Protein AF-A0A7J7JTA6-F1 (afdb_monomer)

Foldseek 3Di:
DQPLVVVVVQCPPPVCVPPDDDFADPLCAAVVLLSQLQNCCPPVVDQSVRSQVVSCVVVVHHHDPPVSSCCSNVDDD

Solvent-accessible surface area (backbone atoms only — not comparable to full-atom values): 4720 Å² total; per-residue (Å²): 134,60,71,65,56,53,54,53,56,54,63,67,37,78,91,33,72,86,61,81,88,86,75,69,58,96,81,51,40,53,73,29,43,48,55,51,30,50,41,36,35,78,73,67,70,39,55,48,67,59,33,48,51,53,46,21,65,75,68,76,52,73,73,75,53,60,74,54,52,51,42,54,68,71,48,84,130

InterPro domains:
  IPR000340 Dual specificity phosphatase, catalytic domain [PF00782] (5-73)
  IPR000387 Tyrosine-specific protein phosphatases domain [PS50056] (1-70)
  IPR016130 Protein-tyrosine phosphatase, active site [PS00383] (23-33)
  IPR029021 Protein-tyrosine phosphatase-like [G3DSA:3.90.190.10] (2-77)
  IPR029021 Protein-tyrosine phosphatase-like [SSF52799] (3-72)

Radius of gyration: 12.71 Å; Cα contacts (8 Å, |Δi|>4): 58; chains: 1; bounding box: 26×31×28 Å

Sequence (77 aa):
MLFAQEVKKFLKVPENRNAVVGVHCTHGLNRTGYLICKYLIEHENMDPEEAINLFNVCRGHDMERENYLAHLCNGTL

Structure (mmCIF, N/CA/C/O backbone):
data_AF-A0A7J7JTA6-F1
#
_entry.id   AF-A0A7J7JTA6-F1
#
loop_
_atom_site.group_PDB
_atom_site.id
_atom_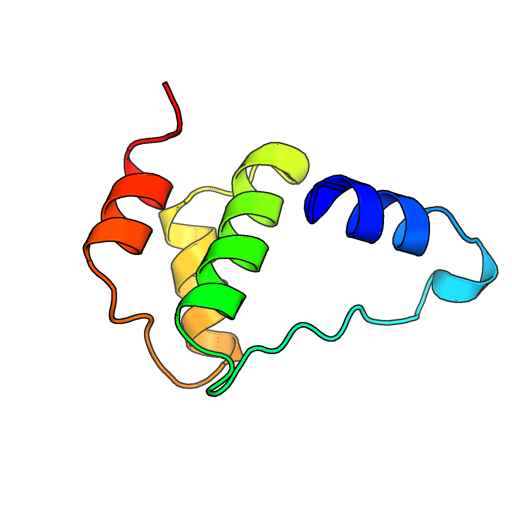site.type_symbol
_atom_site.label_atom_id
_atom_site.label_alt_id
_atom_site.label_comp_id
_atom_site.label_asym_id
_atom_site.label_entity_id
_atom_site.label_seq_id
_atom_site.pdbx_PDB_ins_code
_atom_site.Cartn_x
_atom_site.Cartn_y
_atom_site.Cartn_z
_atom_site.occupancy
_atom_site.B_iso_or_equiv
_atom_site.auth_seq_id
_atom_site.auth_comp_id
_atom_site.auth_asym_id
_atom_site.auth_atom_id
_atom_site.pdbx_PDB_model_num
ATOM 1 N N . MET A 1 1 ? -18.005 4.434 -4.851 1.00 56.22 1 MET A N 1
ATOM 2 C CA . MET A 1 1 ? -17.743 3.962 -3.476 1.00 56.22 1 MET A CA 1
ATOM 3 C C . MET A 1 1 ? -16.236 3.869 -3.315 1.00 56.22 1 MET A C 1
ATOM 5 O O . MET A 1 1 ? -15.604 3.284 -4.186 1.00 56.22 1 MET A O 1
ATOM 9 N N . LEU A 1 2 ? -15.646 4.556 -2.335 1.00 87.75 2 LEU A N 1
ATOM 10 C CA . LEU A 1 2 ? -14.184 4.672 -2.231 1.00 87.75 2 LEU A CA 1
ATOM 11 C C . LEU A 1 2 ? -13.592 3.395 -1.619 1.00 87.75 2 LEU A C 1
ATOM 13 O O . LEU A 1 2 ? -14.155 2.871 -0.663 1.00 87.75 2 LEU A O 1
ATOM 17 N N . PHE A 1 3 ? -12.447 2.926 -2.125 1.00 94.75 3 PHE A N 1
ATOM 18 C CA . PHE A 1 3 ? -11.755 1.721 -1.634 1.00 94.75 3 PHE A CA 1
ATOM 19 C C . PHE A 1 3 ? -11.636 1.691 -0.100 1.00 94.75 3 PHE A C 1
ATOM 21 O O . PHE A 1 3 ? -12.039 0.724 0.540 1.00 94.75 3 PHE A O 1
ATOM 28 N N . ALA A 1 4 ? -11.194 2.798 0.502 1.00 94.81 4 ALA A N 1
ATOM 29 C CA . ALA A 1 4 ? -11.050 2.912 1.949 1.00 94.81 4 ALA A CA 1
ATOM 30 C C . ALA A 1 4 ? -12.359 2.746 2.736 1.00 94.81 4 ALA A C 1
ATOM 32 O O . ALA A 1 4 ? -12.345 2.238 3.856 1.00 94.81 4 ALA A O 1
ATOM 33 N N . GLN A 1 5 ? -13.495 3.167 2.172 1.00 96.25 5 GLN A N 1
ATOM 34 C CA . GLN A 1 5 ? -14.795 2.981 2.817 1.00 96.25 5 GLN A CA 1
ATOM 35 C C . GLN A 1 5 ? -15.156 1.497 2.877 1.00 96.25 5 GLN A C 1
ATOM 37 O O . GLN A 1 5 ? -15.665 1.048 3.900 1.00 96.25 5 GLN A O 1
ATOM 42 N N . GLU A 1 6 ? -14.853 0.736 1.827 1.00 96.88 6 GLU A N 1
ATOM 43 C CA . GLU A 1 6 ? -15.126 -0.703 1.788 1.00 96.88 6 GLU A CA 1
ATOM 44 C C . GLU A 1 6 ? -14.225 -1.488 2.729 1.00 96.88 6 GLU A C 1
ATOM 46 O O . GLU A 1 6 ? -14.723 -2.323 3.481 1.00 96.88 6 GLU A O 1
ATOM 51 N N . VAL A 1 7 ? -12.934 -1.148 2.782 1.00 96.94 7 VAL A N 1
ATOM 52 C CA . VAL A 1 7 ? -12.009 -1.732 3.763 1.00 96.94 7 VAL A CA 1
ATOM 53 C C . VAL A 1 7 ? -12.510 -1.468 5.186 1.00 96.94 7 VAL A C 1
ATOM 55 O O . VAL A 1 7 ? -12.691 -2.401 5.964 1.00 96.94 7 VAL A O 1
ATOM 58 N N . LYS A 1 8 ? -12.849 -0.215 5.521 1.00 95.62 8 LYS A N 1
ATOM 59 C CA . LYS A 1 8 ? -13.350 0.140 6.861 1.00 95.62 8 LYS A CA 1
ATOM 60 C C . LYS A 1 8 ? -14.677 -0.535 7.199 1.00 95.62 8 LYS A C 1
ATOM 62 O O . LYS A 1 8 ? -14.883 -0.907 8.350 1.00 95.62 8 LYS A O 1
ATOM 67 N N . LYS A 1 9 ? -15.593 -0.675 6.236 1.00 96.31 9 LYS A N 1
ATOM 68 C CA . LYS A 1 9 ? -16.848 -1.414 6.442 1.00 96.31 9 LYS A CA 1
ATOM 69 C C . LYS A 1 9 ? -16.567 -2.881 6.740 1.00 96.31 9 LYS A C 1
ATOM 71 O O . LYS A 1 9 ? -17.108 -3.391 7.712 1.00 96.31 9 LYS A O 1
ATOM 76 N N . PHE A 1 10 ? -15.701 -3.524 5.955 1.00 96.94 10 PHE A N 1
ATOM 77 C CA . PHE A 1 10 ? -15.329 -4.922 6.152 1.00 96.94 10 PHE A CA 1
ATOM 78 C C . PHE A 1 10 ? -14.709 -5.161 7.535 1.00 96.94 10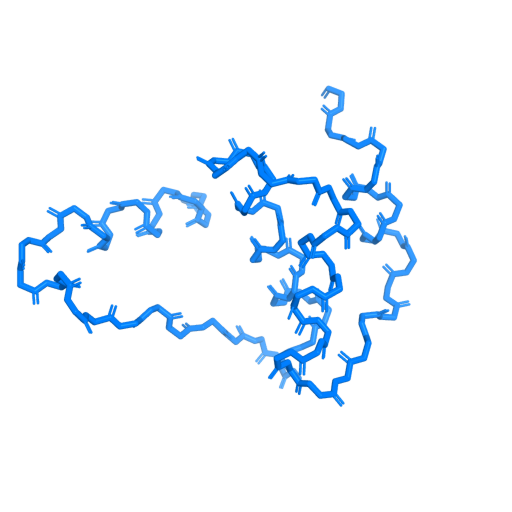 PHE A C 1
ATOM 80 O O . PHE A 1 10 ? -15.128 -6.082 8.232 1.00 96.94 10 PHE A O 1
ATOM 87 N N . LEU A 1 11 ? -13.774 -4.300 7.957 1.00 95.00 11 LEU A N 1
ATOM 88 C CA . LEU A 1 11 ? -13.070 -4.414 9.242 1.00 95.00 11 LEU A CA 1
ATOM 89 C C . LEU A 1 11 ? -13.958 -4.132 10.467 1.00 95.00 11 LEU A C 1
ATOM 91 O O . LEU A 1 11 ? -13.639 -4.564 11.571 1.00 95.00 11 LEU A O 1
ATOM 95 N N . LYS A 1 12 ? -15.074 -3.410 10.300 1.00 96.19 12 LYS A N 1
ATOM 96 C CA . LYS A 1 12 ? -16.026 -3.120 11.388 1.00 96.19 12 LYS A CA 1
ATOM 97 C C . LYS A 1 12 ? -16.946 -4.294 11.730 1.00 96.19 12 LYS A C 1
ATOM 99 O O . LYS A 1 12 ? -17.610 -4.242 12.762 1.00 96.19 12 LYS A O 1
ATOM 104 N N . VAL A 1 13 ? -17.012 -5.317 10.880 1.00 97.69 13 VAL A N 1
ATOM 105 C CA . VAL A 1 13 ? -17.839 -6.511 11.093 1.00 97.69 13 VAL A CA 1
ATOM 106 C C . VAL A 1 13 ? -17.141 -7.421 12.118 1.00 97.69 13 VAL A C 1
ATOM 108 O O . VAL A 1 13 ? -16.028 -7.875 11.843 1.00 97.69 13 VAL A O 1
ATOM 111 N N . PRO A 1 14 ? -17.736 -7.696 13.297 1.00 96.69 14 PRO A N 1
ATOM 112 C CA . PRO A 1 14 ? -17.093 -8.486 14.354 1.00 96.69 14 PRO A CA 1
ATOM 113 C C . PRO A 1 14 ? -16.622 -9.874 13.906 1.00 96.69 14 PRO A C 1
ATOM 115 O O . PRO A 1 14 ? -15.573 -10.343 14.348 1.00 96.69 14 PRO A O 1
ATOM 118 N N . GLU A 1 15 ? -17.366 -10.507 13.003 1.00 97.38 15 GLU A N 1
ATOM 119 C CA . GLU A 1 15 ? -17.074 -11.820 12.426 1.00 97.38 15 GLU A CA 1
ATOM 120 C C . GLU A 1 15 ? -15.800 -11.804 11.565 1.00 97.38 15 GLU A C 1
ATOM 122 O O . GLU A 1 15 ? -15.128 -12.824 11.427 1.00 97.38 15 GLU A O 1
ATOM 127 N N . ASN A 1 16 ? -15.416 -10.634 11.046 1.00 97.31 16 ASN A N 1
ATOM 128 C CA . ASN A 1 16 ? -14.231 -10.445 10.211 1.00 97.31 16 ASN A CA 1
ATOM 129 C C . ASN A 1 16 ? -12.970 -10.094 11.012 1.00 97.31 16 ASN A C 1
ATOM 131 O O . ASN A 1 16 ? -11.939 -9.820 10.403 1.00 97.31 16 ASN A O 1
ATOM 135 N N . ARG A 1 17 ? -13.004 -10.109 12.354 1.00 93.06 17 ARG A N 1
ATOM 136 C CA . ARG A 1 17 ? -11.876 -9.684 13.211 1.00 93.06 17 ARG A CA 1
ATOM 137 C C . ARG A 1 17 ? -10.525 -10.308 12.830 1.00 93.06 17 ARG A C 1
ATOM 139 O O . ARG A 1 17 ? -9.508 -9.637 12.945 1.00 93.06 17 ARG A O 1
ATOM 146 N N . ASN A 1 18 ? -10.529 -11.565 12.387 1.00 94.62 18 ASN A N 1
ATOM 147 C CA . ASN A 1 18 ? -9.328 -12.300 11.968 1.00 94.62 18 ASN A CA 1
ATOM 148 C C . ASN A 1 18 ? -9.307 -12.603 10.458 1.00 94.62 18 ASN A C 1
ATOM 150 O O . ASN A 1 18 ? -8.470 -13.375 9.994 1.00 94.62 18 ASN A O 1
ATOM 154 N N . ALA A 1 19 ? -10.257 -12.057 9.697 1.00 97.00 19 ALA A N 1
ATOM 155 C CA . ALA A 1 19 ? -10.302 -12.218 8.254 1.00 97.00 19 ALA A CA 1
ATOM 156 C C . ALA A 1 19 ? -9.339 -11.235 7.577 1.00 97.00 19 ALA A C 1
ATOM 158 O O . ALA A 1 19 ? -9.004 -10.182 8.119 1.00 97.00 19 ALA A O 1
ATOM 159 N N . VAL A 1 20 ? -8.921 -11.570 6.359 1.00 96.19 20 VAL A N 1
ATOM 160 C CA . VAL A 1 20 ? -8.029 -10.733 5.550 1.00 96.19 20 VAL A CA 1
ATOM 161 C C . VAL A 1 20 ? -8.782 -10.120 4.376 1.00 96.19 20 VAL A C 1
ATOM 163 O O . VAL A 1 20 ? -9.653 -10.755 3.780 1.00 96.19 20 VAL A O 1
ATOM 166 N N . VAL A 1 21 ? -8.414 -8.893 4.007 1.00 97.19 21 VAL A N 1
ATOM 167 C CA . VAL A 1 21 ? -8.898 -8.254 2.779 1.00 97.19 21 VAL A CA 1
ATOM 168 C C . VAL A 1 21 ? -7.927 -8.579 1.649 1.00 97.19 21 VAL A C 1
ATOM 170 O O . VAL A 1 21 ? -6.829 -8.032 1.578 1.00 97.19 21 VAL A O 1
ATOM 173 N N . GLY A 1 22 ? -8.337 -9.474 0.752 1.00 97.38 22 GLY A N 1
ATOM 174 C CA . GLY A 1 22 ? -7.607 -9.740 -0.484 1.00 97.38 22 GLY A CA 1
ATOM 175 C C . GLY A 1 22 ? -7.856 -8.634 -1.507 1.00 97.38 22 GLY A C 1
ATOM 176 O O . GLY A 1 22 ? -9.002 -8.367 -1.864 1.00 97.38 22 GLY A O 1
ATOM 177 N N . VAL A 1 23 ? -6.794 -8.005 -2.010 1.00 97.94 23 VAL A N 1
ATOM 178 C CA . VAL A 1 23 ? -6.887 -6.954 -3.034 1.00 97.94 23 VAL A CA 1
ATOM 179 C C . VAL A 1 23 ? -6.132 -7.406 -4.273 1.00 97.94 23 VAL A C 1
ATOM 181 O O . VAL A 1 23 ? -4.955 -7.750 -4.202 1.00 97.94 23 VAL A O 1
ATOM 184 N N . HIS A 1 24 ? -6.783 -7.364 -5.433 1.00 97.81 24 HIS A N 1
ATOM 185 C CA . HIS A 1 24 ? -6.138 -7.697 -6.697 1.00 97.81 24 HIS A CA 1
ATOM 186 C C . HIS A 1 24 ? -6.536 -6.726 -7.810 1.00 97.81 24 HIS A C 1
ATOM 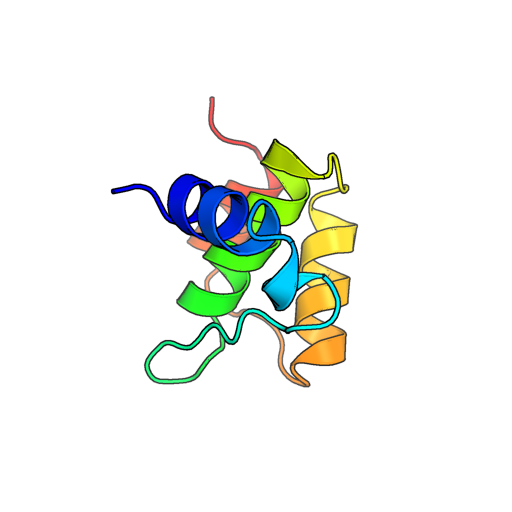188 O O . HIS A 1 24 ? -7.540 -6.021 -7.749 1.00 97.81 24 HIS A O 1
ATOM 194 N N . CYS A 1 25 ? -5.709 -6.699 -8.848 1.00 95.88 25 CYS A N 1
ATOM 195 C CA . CYS A 1 25 ? -6.053 -6.134 -10.145 1.00 95.88 25 CYS A CA 1
ATOM 196 C C . CYS A 1 25 ? -5.750 -7.201 -11.206 1.00 95.88 25 CYS A C 1
ATOM 198 O O . CYS A 1 25 ? -5.951 -8.382 -10.938 1.00 95.88 25 CYS A O 1
ATOM 200 N N . THR A 1 26 ? -5.252 -6.831 -12.387 1.00 97.19 26 THR A N 1
ATOM 201 C CA . THR A 1 26 ? -4.806 -7.823 -13.383 1.00 97.19 26 THR A CA 1
ATOM 202 C C . THR A 1 26 ? -3.519 -8.532 -12.942 1.00 97.19 26 THR A C 1
ATOM 204 O O . THR A 1 26 ? -3.457 -9.750 -12.975 1.00 97.19 26 THR A O 1
ATOM 207 N N . HIS A 1 27 ? -2.512 -7.783 -12.474 1.00 95.50 27 HIS A N 1
ATOM 208 C CA . HIS A 1 27 ? -1.205 -8.336 -12.065 1.00 95.50 27 HIS A CA 1
ATOM 209 C C . HIS A 1 27 ? -0.959 -8.277 -10.549 1.00 95.50 27 HIS A C 1
ATOM 211 O O . HIS A 1 27 ? 0.072 -8.730 -10.053 1.00 95.50 27 HIS A O 1
ATOM 217 N N . GLY A 1 28 ? -1.881 -7.665 -9.801 1.00 96.44 28 GLY A N 1
ATOM 218 C CA . GLY A 1 28 ? -1.731 -7.487 -8.356 1.00 96.44 28 GLY A CA 1
ATOM 219 C C . GLY A 1 28 ? -0.518 -6.640 -7.956 1.00 96.44 28 GLY A C 1
ATOM 220 O O . GLY A 1 28 ? 0.016 -6.860 -6.880 1.00 96.44 28 GLY A O 1
ATOM 221 N N . LEU A 1 29 ? -0.046 -5.742 -8.832 1.00 98.12 29 LEU A N 1
ATOM 222 C CA . LEU A 1 29 ? 1.155 -4.929 -8.606 1.00 98.12 29 LEU A CA 1
ATOM 223 C C . LEU A 1 29 ? 0.785 -3.448 -8.488 1.00 98.12 29 LEU A C 1
ATOM 225 O O . LEU A 1 29 ? 0.413 -2.994 -7.420 1.00 98.12 29 LEU A O 1
ATOM 229 N N . ASN A 1 30 ? 0.747 -2.712 -9.599 1.00 98.19 30 ASN A N 1
ATOM 230 C CA . ASN A 1 30 ? 0.650 -1.249 -9.572 1.00 98.19 30 ASN A CA 1
ATOM 231 C C . ASN A 1 30 ? -0.647 -0.676 -8.959 1.00 98.19 30 ASN A C 1
ATOM 233 O O . ASN A 1 30 ? -0.597 0.098 -8.013 1.00 98.19 30 ASN A O 1
ATOM 237 N N . ARG A 1 31 ? -1.832 -1.045 -9.472 1.00 98.06 31 ARG A N 1
ATOM 238 C CA . ARG A 1 31 ? -3.115 -0.525 -8.935 1.00 98.06 31 ARG A CA 1
ATOM 239 C C . ARG A 1 31 ? -3.417 -1.061 -7.534 1.00 98.06 31 ARG A C 1
ATOM 241 O O . ARG A 1 31 ? -4.004 -0.356 -6.723 1.00 98.06 31 ARG A O 1
ATOM 248 N N . THR A 1 32 ? -3.033 -2.311 -7.280 1.00 98.44 32 THR A N 1
ATOM 249 C CA . THR A 1 32 ? -3.199 -2.966 -5.979 1.00 98.44 32 THR A CA 1
ATOM 250 C C . THR A 1 32 ? -2.338 -2.281 -4.927 1.00 98.44 32 THR A C 1
ATOM 252 O O . THR A 1 32 ? -2.878 -1.819 -3.928 1.00 98.44 32 THR A O 1
ATOM 255 N N . GLY A 1 33 ? -1.038 -2.152 -5.190 1.00 98.31 33 GLY A N 1
ATOM 256 C CA . GLY A 1 33 ? -0.100 -1.475 -4.307 1.00 98.31 33 GLY A CA 1
ATOM 257 C C . GLY A 1 33 ? -0.492 -0.025 -4.079 1.00 98.31 33 GLY A C 1
ATOM 258 O O . GLY A 1 33 ? -0.606 0.379 -2.933 1.00 98.31 33 GLY A O 1
ATOM 259 N N . TYR A 1 34 ? -0.867 0.717 -5.128 1.00 98.12 34 TYR A N 1
ATOM 260 C CA . TYR A 1 34 ? -1.334 2.095 -4.959 1.00 98.12 34 TYR A CA 1
ATOM 261 C C . TYR A 1 34 ? -2.491 2.216 -3.957 1.00 98.12 34 TYR A C 1
ATOM 263 O O . TYR A 1 34 ? -2.432 3.047 -3.057 1.00 98.12 34 TYR A O 1
ATOM 271 N N . LEU A 1 35 ? -3.534 1.387 -4.082 1.00 97.81 35 LEU A N 1
ATOM 272 C CA . LEU A 1 35 ? -4.687 1.452 -3.179 1.00 97.81 35 LEU A CA 1
AT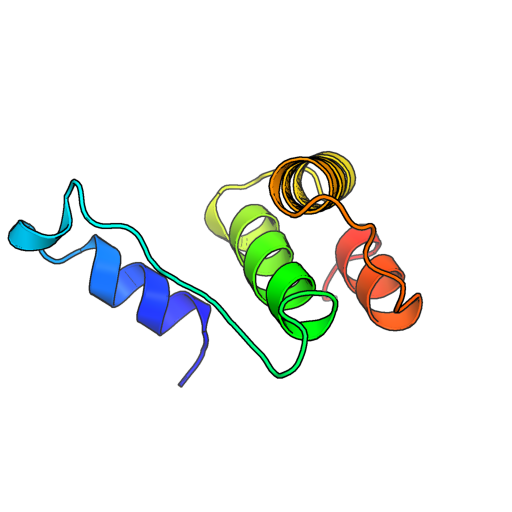OM 273 C C . LEU A 1 35 ? -4.348 1.006 -1.751 1.00 97.81 35 LEU A C 1
ATOM 275 O O . LEU A 1 35 ? -4.840 1.616 -0.803 1.00 97.81 35 LEU A O 1
ATOM 279 N N . ILE A 1 36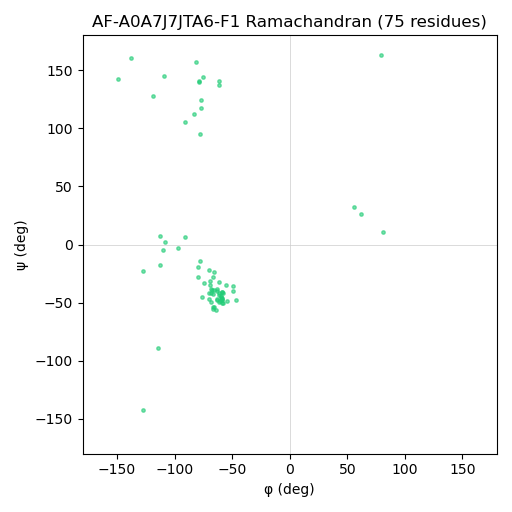 ? -3.512 -0.025 -1.595 1.00 98.25 36 ILE A N 1
ATOM 280 C CA . ILE A 1 36 ? -3.068 -0.505 -0.279 1.00 98.25 36 ILE A CA 1
ATOM 281 C C . ILE A 1 36 ? -2.185 0.546 0.398 1.00 98.25 36 ILE A C 1
ATOM 283 O O . ILE A 1 36 ? -2.503 0.970 1.504 1.00 98.25 36 ILE A O 1
ATOM 287 N N . CYS A 1 37 ? -1.125 1.014 -0.266 1.00 98.06 37 CYS A N 1
ATOM 288 C CA . CYS A 1 37 ? -0.214 2.016 0.283 1.00 98.06 37 CYS A CA 1
ATOM 289 C C . CYS A 1 37 ? -0.964 3.309 0.614 1.00 98.06 37 CYS A C 1
ATOM 291 O O . CYS A 1 37 ? -0.817 3.827 1.714 1.00 98.06 37 CYS A O 1
ATOM 293 N N . LYS A 1 38 ? -1.847 3.787 -0.276 1.00 96.94 38 LYS A N 1
ATOM 294 C CA . LYS A 1 38 ? -2.670 4.973 -0.004 1.00 96.94 38 LYS A CA 1
ATOM 295 C C . LYS A 1 38 ? -3.551 4.798 1.236 1.00 96.94 38 LYS A C 1
ATOM 297 O O . LYS A 1 38 ? -3.661 5.724 2.030 1.00 96.94 38 LYS A O 1
ATOM 302 N N . TYR A 1 39 ? -4.151 3.621 1.426 1.00 97.19 39 TYR A N 1
ATOM 303 C CA . TYR A 1 39 ? -4.927 3.325 2.632 1.00 97.19 39 TYR A CA 1
ATOM 304 C C . TYR A 1 39 ? -4.056 3.363 3.896 1.00 97.19 39 TYR A C 1
ATOM 306 O O . TYR A 1 39 ? -4.445 3.992 4.876 1.00 97.19 39 TYR A O 1
ATOM 314 N N . LEU A 1 40 ? -2.879 2.730 3.869 1.00 97.50 40 LEU A N 1
ATOM 315 C CA . LEU A 1 40 ? -1.952 2.720 5.005 1.00 97.50 40 LEU A CA 1
ATOM 316 C C . LEU A 1 40 ? -1.485 4.139 5.366 1.00 97.50 40 LEU A C 1
ATOM 318 O O . LEU A 1 40 ? -1.479 4.501 6.539 1.00 97.50 40 LEU A O 1
AT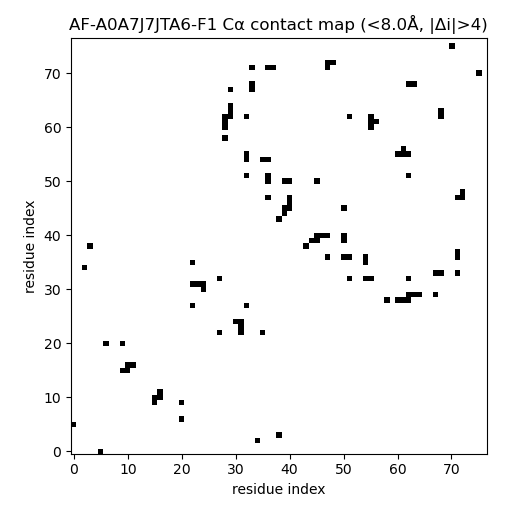OM 322 N N . ILE A 1 41 ? -1.184 4.968 4.366 1.00 97.12 41 ILE A N 1
ATOM 323 C CA . ILE A 1 41 ? -0.762 6.359 4.565 1.00 97.12 41 ILE A CA 1
ATOM 324 C C . ILE A 1 41 ? -1.909 7.201 5.143 1.00 97.12 41 ILE A C 1
ATOM 326 O O . ILE A 1 41 ? -1.772 7.809 6.200 1.00 97.12 41 ILE A O 1
ATOM 330 N N . GLU A 1 42 ? -3.071 7.225 4.482 1.00 95.56 42 GLU A N 1
ATOM 331 C CA . GLU A 1 42 ? -4.158 8.155 4.826 1.00 95.56 42 GLU A CA 1
ATOM 332 C C . GLU A 1 42 ? -4.997 7.719 6.038 1.00 95.56 42 GLU A C 1
ATOM 334 O O . GLU A 1 42 ? -5.756 8.523 6.591 1.00 95.56 42 GLU A O 1
ATOM 339 N N . HIS A 1 43 ? -4.958 6.440 6.423 1.00 95.25 43 HIS A N 1
ATOM 340 C CA . HIS A 1 43 ? -5.839 5.901 7.466 1.00 95.25 43 HIS A CA 1
ATOM 341 C C . HIS A 1 43 ? -5.132 5.157 8.587 1.00 95.25 43 HIS A C 1
ATOM 343 O O . HIS A 1 43 ? -5.693 5.105 9.679 1.00 95.25 43 HIS A O 1
ATOM 349 N N . GLU A 1 44 ? -3.922 4.656 8.352 1.00 95.56 44 GLU A N 1
ATOM 350 C CA . GLU A 1 44 ? -3.089 4.044 9.390 1.00 95.56 44 GLU A CA 1
ATOM 351 C C . GLU A 1 44 ? -1.882 4.936 9.759 1.00 95.56 44 GLU A C 1
ATOM 353 O O . GLU A 1 44 ? -1.102 4.575 10.634 1.00 95.56 44 GLU A O 1
ATOM 358 N N . ASN A 1 45 ? -1.765 6.133 9.156 1.00 96.00 45 ASN A N 1
ATOM 359 C CA . ASN A 1 45 ? -0.687 7.114 9.365 1.00 96.00 45 ASN A CA 1
ATOM 360 C C . ASN A 1 45 ? 0.725 6.555 9.118 1.00 96.00 45 ASN A C 1
ATOM 362 O O . ASN A 1 45 ? 1.680 6.965 9.776 1.00 96.00 45 ASN A O 1
ATOM 366 N N . MET A 1 46 ? 0.855 5.606 8.190 1.00 97.69 46 MET A N 1
ATOM 367 C CA . MET A 1 46 ? 2.149 5.047 7.799 1.00 97.69 46 MET A CA 1
ATOM 368 C C . MET A 1 46 ? 2.926 6.029 6.916 1.00 97.69 46 MET A C 1
ATOM 370 O O . MET A 1 46 ? 2.333 6.717 6.080 1.00 97.69 46 MET A O 1
ATOM 374 N N . ASP A 1 47 ? 4.250 6.070 7.068 1.00 97.62 47 ASP A N 1
ATOM 375 C CA . ASP A 1 47 ? 5.109 6.827 6.159 1.00 97.62 47 ASP A CA 1
ATOM 376 C C . ASP A 1 47 ? 4.988 6.284 4.714 1.00 97.62 47 ASP A C 1
ATOM 378 O O . ASP A 1 47 ? 4.892 5.064 4.526 1.00 97.62 47 ASP A O 1
ATOM 382 N N . PRO A 1 48 ? 4.968 7.140 3.673 1.00 97.81 48 PRO A N 1
ATOM 383 C CA . PRO A 1 48 ? 4.832 6.674 2.298 1.00 97.81 48 PRO A CA 1
ATOM 384 C C . PRO A 1 48 ? 5.913 5.692 1.841 1.00 97.81 48 PRO A C 1
ATOM 386 O O . PRO A 1 48 ? 5.589 4.721 1.155 1.00 97.81 48 PRO A O 1
ATOM 389 N N . GLU A 1 49 ? 7.175 5.925 2.202 1.00 97.56 49 GLU A N 1
ATOM 390 C CA . GLU A 1 49 ? 8.285 5.049 1.826 1.00 97.56 49 GLU A CA 1
ATOM 391 C C . GLU A 1 49 ? 8.172 3.703 2.549 1.00 97.56 49 GLU A C 1
ATOM 393 O O . GLU A 1 49 ? 8.323 2.649 1.925 1.00 97.56 49 GLU A O 1
ATOM 398 N N . GLU A 1 50 ? 7.805 3.724 3.834 1.00 98.50 50 GLU A N 1
ATOM 399 C CA . GLU A 1 50 ? 7.528 2.511 4.608 1.00 98.50 50 GLU A CA 1
ATOM 400 C C . GLU A 1 50 ? 6.378 1.696 3.993 1.00 98.50 50 GLU A C 1
ATOM 402 O O . GLU A 1 50 ? 6.517 0.489 3.782 1.00 98.50 50 GLU A O 1
ATOM 407 N N . ALA A 1 51 ? 5.269 2.346 3.627 1.00 98.50 51 ALA A N 1
ATOM 408 C CA . ALA A 1 51 ? 4.111 1.685 3.030 1.00 98.50 51 ALA A CA 1
ATOM 409 C C . ALA A 1 51 ? 4.434 1.041 1.673 1.00 98.50 51 ALA A C 1
ATOM 411 O O . ALA A 1 51 ? 3.953 -0.058 1.374 1.00 98.50 51 ALA A O 1
ATOM 412 N N . ILE A 1 52 ? 5.235 1.716 0.843 1.00 98.56 52 ILE A N 1
ATOM 413 C CA . ILE A 1 52 ? 5.679 1.205 -0.460 1.00 98.56 52 ILE A CA 1
ATOM 414 C C . ILE A 1 52 ? 6.624 0.017 -0.269 1.00 98.56 52 ILE A C 1
ATOM 416 O O . ILE A 1 52 ? 6.399 -1.038 -0.867 1.00 98.56 52 ILE A O 1
ATOM 420 N N . ASN A 1 53 ? 7.636 0.151 0.593 1.00 98.62 53 ASN A N 1
ATOM 421 C CA . ASN A 1 53 ? 8.589 -0.924 0.862 1.00 98.62 53 ASN A CA 1
ATOM 422 C C . ASN A 1 53 ? 7.899 -2.155 1.451 1.00 98.62 53 ASN A C 1
ATOM 424 O O . ASN A 1 53 ? 8.153 -3.272 1.000 1.00 98.62 53 ASN A O 1
ATOM 428 N N . LEU A 1 54 ? 6.976 -1.967 2.398 1.00 98.75 54 LEU A N 1
ATOM 429 C CA . LEU A 1 54 ? 6.207 -3.063 2.978 1.00 98.75 54 LEU A CA 1
ATOM 430 C C . LEU A 1 54 ? 5.410 -3.818 1.907 1.00 98.75 54 LEU A C 1
ATOM 432 O O . LEU A 1 54 ? 5.451 -5.051 1.866 1.00 98.75 54 LEU A O 1
ATOM 436 N N . PHE A 1 55 ? 4.712 -3.097 1.023 1.00 98.69 55 PHE A N 1
ATOM 437 C CA . PHE A 1 55 ? 3.972 -3.717 -0.075 1.00 98.69 55 PHE A CA 1
ATOM 438 C C . PHE A 1 55 ? 4.902 -4.481 -1.024 1.00 98.69 55 PHE A C 1
ATOM 440 O O . PHE A 1 55 ? 4.631 -5.646 -1.313 1.00 98.69 55 PHE A O 1
ATOM 447 N N . ASN A 1 56 ? 5.995 -3.860 -1.473 1.00 98.56 56 ASN A N 1
ATOM 448 C CA . ASN A 1 56 ? 6.945 -4.458 -2.413 1.00 98.56 56 ASN A CA 1
ATOM 449 C C . ASN A 1 56 ? 7.551 -5.756 -1.856 1.00 98.56 56 ASN A C 1
ATOM 451 O O . ASN A 1 56 ? 7.517 -6.793 -2.525 1.00 98.56 56 ASN A O 1
ATOM 455 N N . VAL A 1 57 ? 8.013 -5.730 -0.598 1.00 98.56 57 VAL A N 1
ATOM 456 C CA . VAL A 1 57 ? 8.575 -6.900 0.096 1.00 98.56 57 VAL A CA 1
ATOM 457 C C . VAL A 1 57 ? 7.540 -8.017 0.216 1.00 98.56 57 VAL A C 1
ATOM 459 O O . VAL A 1 57 ? 7.823 -9.157 -0.148 1.00 98.56 57 VAL A O 1
ATOM 462 N N . CYS A 1 58 ? 6.324 -7.709 0.676 1.00 98.19 58 CYS A N 1
ATOM 463 C CA . CYS A 1 58 ? 5.281 -8.724 0.848 1.00 98.19 58 CYS A CA 1
ATOM 464 C C . CYS A 1 58 ? 4.769 -9.275 -0.490 1.00 98.19 58 CYS A C 1
ATOM 466 O O . CYS A 1 58 ? 4.367 -10.435 -0.574 1.00 98.19 58 CYS A O 1
ATOM 468 N N . ARG A 1 59 ? 4.762 -8.452 -1.546 1.00 98.12 59 ARG A N 1
ATOM 469 C CA . ARG A 1 59 ? 4.309 -8.847 -2.882 1.00 98.12 59 ARG A CA 1
ATOM 470 C C . ARG A 1 59 ? 5.367 -9.639 -3.651 1.00 98.12 59 ARG A C 1
ATOM 472 O O . ARG A 1 59 ? 4.985 -10.432 -4.518 1.00 98.12 59 ARG A O 1
ATOM 479 N N . GLY A 1 60 ? 6.648 -9.406 -3.367 1.00 98.06 60 GLY A N 1
ATOM 480 C CA . GLY A 1 60 ? 7.799 -9.984 -4.065 1.00 98.06 60 GLY A CA 1
ATOM 481 C C . GLY A 1 60 ? 8.163 -9.287 -5.383 1.00 98.06 60 GLY A C 1
ATOM 482 O O . GLY A 1 60 ? 8.948 -9.832 -6.153 1.00 98.06 60 GLY A O 1
ATOM 483 N N . HIS A 1 61 ? 7.573 -8.122 -5.666 1.00 97.69 61 HIS A N 1
ATOM 484 C CA . HIS A 1 61 ? 7.852 -7.307 -6.851 1.00 97.69 61 HIS A CA 1
ATOM 485 C C . HIS A 1 61 ? 7.645 -5.831 -6.526 1.00 97.69 61 HIS A C 1
ATOM 487 O O . HIS A 1 61 ? 6.674 -5.484 -5.848 1.00 97.69 61 HIS A O 1
ATOM 493 N N . ASP A 1 62 ? 8.497 -4.979 -7.087 1.00 98.50 62 ASP A N 1
ATOM 494 C CA . ASP A 1 62 ? 8.417 -3.539 -6.877 1.00 98.50 62 ASP A CA 1
ATOM 495 C C . ASP A 1 62 ? 7.328 -2.905 -7.741 1.00 98.50 62 ASP A C 1
ATOM 497 O O . ASP A 1 62 ? 7.130 -3.273 -8.901 1.00 98.50 62 ASP A O 1
ATOM 501 N N . MET A 1 63 ? 6.602 -1.932 -7.188 1.00 98.25 63 MET A N 1
ATOM 502 C CA . MET A 1 63 ? 5.747 -1.076 -8.008 1.00 98.25 63 MET A CA 1
ATOM 503 C C . MET A 1 63 ? 6.581 -0.289 -9.025 1.00 98.25 63 MET A C 1
ATOM 505 O O . MET A 1 63 ? 7.607 0.290 -8.694 1.00 98.25 63 MET A O 1
ATOM 509 N N . GLU A 1 64 ? 6.084 -0.204 -10.257 1.00 97.19 64 GLU A N 1
ATOM 510 C CA . GLU A 1 64 ? 6.832 0.342 -11.401 1.00 97.19 64 GLU A CA 1
ATOM 511 C C . GLU A 1 64 ? 6.243 1.666 -11.907 1.00 97.19 64 GLU A C 1
ATOM 513 O O . GLU A 1 64 ? 6.862 2.392 -12.680 1.00 97.19 64 GLU A O 1
ATOM 518 N N . ARG A 1 65 ? 4.991 1.976 -11.544 1.00 97.69 65 ARG A N 1
ATOM 519 C CA . ARG A 1 65 ? 4.304 3.176 -12.039 1.00 97.69 65 ARG A CA 1
ATOM 520 C C . ARG A 1 65 ? 4.789 4.405 -11.285 1.00 97.69 65 ARG A C 1
ATOM 522 O O . ARG A 1 65 ? 4.236 4.757 -10.246 1.00 97.69 65 ARG A O 1
ATOM 529 N N . GLU A 1 66 ? 5.769 5.089 -11.862 1.00 97.19 66 GLU A N 1
ATOM 530 C CA . GLU A 1 66 ? 6.360 6.322 -11.327 1.00 97.19 66 GLU A CA 1
ATOM 531 C C . GLU A 1 66 ? 5.315 7.371 -10.934 1.00 97.19 66 GLU A C 1
ATOM 533 O O . GLU A 1 66 ? 5.414 7.978 -9.876 1.00 97.19 66 GLU A O 1
ATOM 538 N N . ASN A 1 67 ? 4.255 7.544 -11.728 1.00 96.94 67 ASN A N 1
ATOM 539 C CA . ASN A 1 67 ? 3.193 8.499 -11.412 1.00 96.94 67 ASN A CA 1
ATOM 540 C C . ASN A 1 67 ? 2.377 8.109 -10.163 1.00 96.94 67 ASN A C 1
ATOM 542 O O . ASN A 1 67 ? 1.835 8.983 -9.492 1.00 96.94 67 ASN A O 1
ATOM 546 N N . TYR A 1 68 ? 2.276 6.815 -9.840 1.00 97.25 68 TYR A N 1
ATOM 547 C CA . TYR A 1 68 ? 1.665 6.349 -8.591 1.00 97.25 68 TYR A CA 1
ATOM 548 C C . TYR A 1 68 ? 2.613 6.552 -7.416 1.00 97.25 68 TYR A C 1
ATOM 550 O O . TYR A 1 68 ? 2.186 7.071 -6.390 1.00 97.25 68 TYR A O 1
ATOM 558 N N . LEU A 1 69 ? 3.887 6.198 -7.587 1.00 97.81 69 LEU A N 1
ATOM 559 C CA . LEU A 1 69 ? 4.926 6.390 -6.575 1.00 97.81 69 LEU A CA 1
ATOM 560 C C . LEU A 1 69 ? 5.062 7.869 -6.195 1.00 97.81 69 LEU A C 1
ATOM 562 O O . LEU A 1 69 ? 4.938 8.216 -5.026 1.00 97.81 69 LEU A O 1
ATOM 566 N N . ALA A 1 70 ? 5.189 8.752 -7.186 1.00 96.94 70 ALA A N 1
ATOM 567 C CA . ALA A 1 70 ? 5.275 10.191 -6.972 1.00 96.94 70 ALA A CA 1
ATOM 568 C C . ALA A 1 70 ? 4.040 10.741 -6.246 1.00 96.94 70 ALA A C 1
ATOM 570 O O . 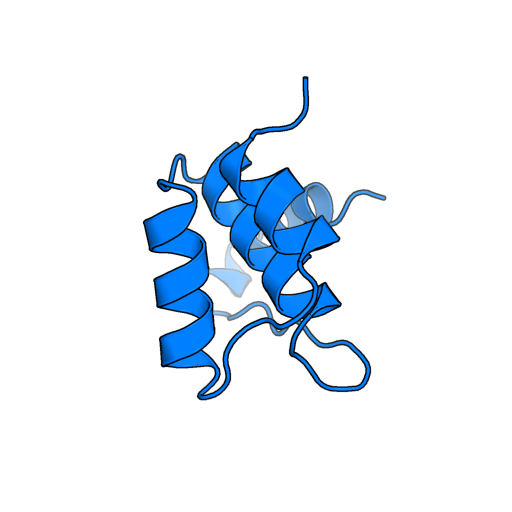ALA A 1 70 ? 4.173 11.569 -5.350 1.00 96.94 70 ALA A O 1
ATOM 571 N N . HIS A 1 71 ? 2.838 10.269 -6.591 1.00 96.69 71 HIS A N 1
ATOM 572 C CA . HIS A 1 71 ? 1.622 10.685 -5.893 1.00 96.69 71 HIS A CA 1
ATOM 573 C C . HIS A 1 71 ? 1.601 10.205 -4.433 1.00 96.69 71 HIS A C 1
ATOM 575 O O . HIS A 1 71 ? 1.117 10.921 -3.562 1.00 96.69 71 HIS A O 1
ATOM 581 N N . LEU A 1 72 ? 2.065 8.988 -4.147 1.00 96.81 72 LEU A N 1
ATOM 582 C CA . LEU A 1 72 ? 2.096 8.466 -2.779 1.00 96.81 72 LEU A CA 1
ATOM 583 C C . LEU A 1 72 ? 3.093 9.242 -1.909 1.00 96.81 72 LEU A C 1
ATOM 585 O O . LEU A 1 72 ? 2.750 9.605 -0.790 1.00 96.81 72 LEU A O 1
ATOM 589 N N . CYS A 1 73 ? 4.281 9.550 -2.436 1.00 95.75 73 CYS A N 1
ATOM 590 C CA . CYS A 1 73 ? 5.327 10.258 -1.694 1.00 95.75 73 CYS A CA 1
ATOM 591 C C . CYS A 1 73 ? 5.051 11.758 -1.517 1.00 95.75 73 CYS A C 1
ATOM 593 O O . CYS A 1 73 ? 5.415 12.326 -0.494 1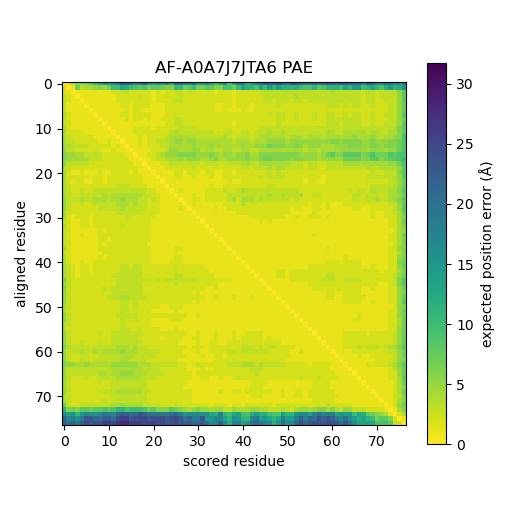.00 95.75 73 CYS A O 1
ATOM 595 N N . ASN A 1 74 ? 4.406 12.404 -2.493 1.00 91.50 74 ASN A N 1
ATOM 596 C CA . ASN A 1 74 ? 4.198 13.859 -2.475 1.00 91.50 74 ASN A CA 1
ATOM 597 C C . ASN A 1 74 ? 2.818 14.276 -1.937 1.00 91.50 74 ASN A C 1
ATOM 599 O O . ASN A 1 74 ? 2.548 15.469 -1.806 1.00 91.50 74 ASN A O 1
ATOM 603 N N . GLY A 1 75 ? 1.961 13.303 -1.615 1.00 73.38 75 GLY A N 1
ATOM 604 C CA . GLY A 1 75 ? 0.635 13.522 -1.049 1.00 73.38 75 GLY A CA 1
ATOM 605 C C . GLY A 1 75 ? -0.435 13.932 -2.065 1.00 73.38 75 GLY A C 1
ATOM 606 O O . GLY A 1 75 ? -0.169 14.353 -3.192 1.00 73.38 75 GLY A O 1
ATOM 607 N N . THR A 1 76 ? -1.689 13.793 -1.635 1.00 58.47 76 THR A N 1
ATOM 608 C CA . THR A 1 76 ? -2.835 14.467 -2.248 1.00 58.47 76 THR A CA 1
ATOM 609 C C . THR A 1 76 ? -2.870 15.874 -1.643 1.00 58.47 76 THR A C 1
ATOM 611 O O . THR A 1 76 ? -3.078 15.982 -0.436 1.00 58.47 76 THR A O 1
ATOM 614 N N . LEU A 1 77 ? -2.600 16.925 -2.429 1.00 45.56 77 LEU A N 1
ATOM 615 C CA . LEU A 1 77 ? -2.919 18.302 -2.014 1.00 45.56 77 LEU A CA 1
ATOM 616 C C . LEU A 1 77 ? -4.406 18.422 -1.652 1.00 45.56 77 LEU A C 1
ATOM 618 O O . LEU A 1 77 ? -5.229 17.799 -2.368 1.00 45.56 77 LEU A O 1
#

Organism: Bugula neritina (NCBI:txid10212)

Secondary structure (DSSP, 8-state):
--HHHHHHHHHTSGGGTT-------SSSSHHHHHHHHHHHHHHH---HHHHHHHHHHHHTS----HHHHH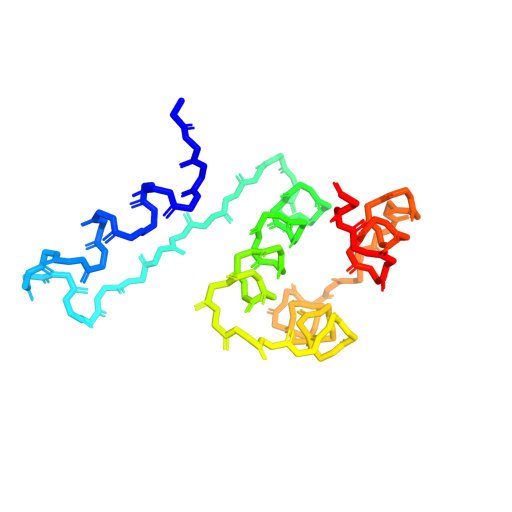HHHH---

Nearest PDB structures (foldseek):
  4mbb-assembly1_A  TM=9.685E-01  e=6.273E-06  Homo sapiens
  4jmj-assembly1_A  TM=9.680E-01  e=7.603E-06  Homo sapiens
  1yn9-assembly3_C  TM=9.562E-01  e=2.412E-05  Autographa californica nucleopolyhedrovirus
  1yn9-assembly1_A  TM=9.432E-01  e=5.206E-05  Autographa californica nucleopolyhedrovirus
  2nt2-assembly3_C  TM=7.483E-01  e=8.850E-02  Homo sapiens

pLDDT: mean 94.95, std 9.0, range [45.56, 98.75]

Mean predicted aligned error: 3.05 Å